Protein AF-A0A1V5V1U5-F1 (afdb_monomer_lite)

Secondary structure (DSSP, 8-state):
--S---HHHHS-HHHHHHHHHH--S----PPPTTT-TTTHHHHHHHHHHHTT--HHHHHHHHT--HHHHHHHHGGGGGG-TT------------

Radius of gyration: 21.87 Å; chains: 1; bounding box: 40×30×76 Å

Structure (mmCIF, N/CA/C/O backbone):
d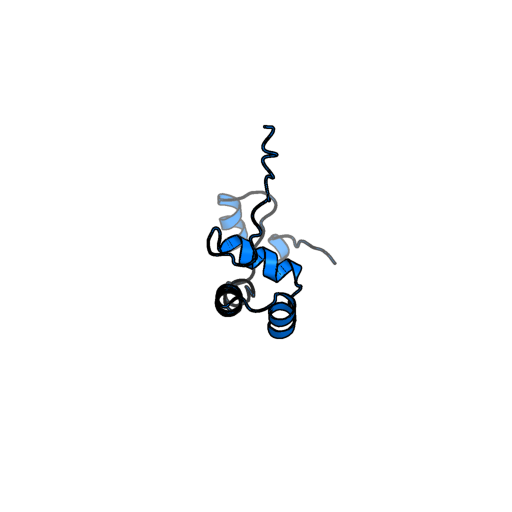ata_AF-A0A1V5V1U5-F1
#
_entry.id   AF-A0A1V5V1U5-F1
#
loop_
_atom_site.group_PDB
_atom_site.id
_atom_site.type_symbol
_atom_site.label_atom_id
_atom_site.label_alt_id
_atom_site.label_comp_id
_atom_site.label_asym_id
_atom_site.label_entity_id
_atom_site.label_seq_id
_atom_site.pdbx_PDB_ins_code
_atom_site.Cartn_x
_atom_site.Cartn_y
_atom_site.Cartn_z
_atom_site.occupancy
_atom_site.B_iso_or_equiv
_atom_site.auth_seq_id
_atom_site.auth_comp_id
_atom_site.auth_asym_id
_atom_site.auth_atom_id
_atom_site.pdbx_PDB_model_num
ATOM 1 N N . MET A 1 1 ? 6.841 -20.798 -7.111 1.00 47.25 1 MET A N 1
ATOM 2 C CA . MET A 1 1 ? 6.558 -19.463 -7.685 1.00 47.25 1 MET A CA 1
ATOM 3 C C . MET A 1 1 ? 7.837 -18.648 -7.642 1.00 47.25 1 MET A C 1
ATOM 5 O O . MET A 1 1 ? 8.377 -18.478 -6.557 1.00 47.25 1 MET A O 1
ATOM 9 N N . CYS A 1 2 ? 8.358 -18.212 -8.790 1.00 48.88 2 CYS A N 1
ATOM 10 C CA . CYS A 1 2 ? 9.519 -17.323 -8.814 1.00 48.88 2 CYS A CA 1
ATOM 11 C C . CYS A 1 2 ? 9.047 -15.903 -8.476 1.00 48.88 2 CYS A C 1
ATOM 13 O O . CYS A 1 2 ? 8.198 -15.360 -9.176 1.00 48.88 2 CYS A O 1
ATOM 15 N N . VAL A 1 3 ? 9.539 -15.336 -7.373 1.00 72.19 3 VAL A N 1
ATOM 16 C CA . VAL A 1 3 ? 9.103 -14.022 -6.855 1.00 72.19 3 VAL A CA 1
ATOM 17 C C . VAL A 1 3 ? 9.685 -12.866 -7.684 1.00 72.19 3 VAL A C 1
ATOM 19 O O . VAL A 1 3 ? 9.175 -11.751 -7.636 1.00 72.19 3 VAL A O 1
ATOM 22 N N . TYR A 1 4 ? 10.715 -13.136 -8.492 1.00 83.00 4 TYR A N 1
ATOM 23 C CA . TYR A 1 4 ? 11.407 -12.143 -9.308 1.00 83.00 4 TYR A CA 1
ATOM 24 C C . TYR A 1 4 ? 11.672 -12.671 -10.721 1.00 83.00 4 TYR A C 1
ATOM 26 O O . TYR A 1 4 ? 11.920 -13.860 -10.911 1.00 83.00 4 TYR A O 1
ATOM 34 N N . SER A 1 5 ? 11.629 -11.774 -11.706 1.00 89.62 5 SER A N 1
ATOM 35 C CA . SER A 1 5 ? 11.990 -12.047 -13.105 1.00 89.62 5 SER A CA 1
ATOM 36 C C . SER A 1 5 ? 13.187 -11.187 -13.500 1.00 89.62 5 SER A C 1
ATOM 38 O O . SER A 1 5 ? 13.339 -10.074 -12.989 1.00 89.62 5 SER A O 1
ATOM 40 N N . ASN A 1 6 ? 14.048 -11.689 -14.388 1.00 92.31 6 ASN A N 1
ATOM 41 C CA . ASN A 1 6 ? 15.166 -10.897 -14.888 1.00 92.31 6 ASN A CA 1
ATOM 42 C C . ASN A 1 6 ? 14.628 -9.754 -15.760 1.00 92.31 6 ASN A C 1
ATOM 44 O O . ASN A 1 6 ? 13.775 -9.959 -16.618 1.00 92.31 6 ASN A O 1
ATOM 48 N N . ALA A 1 7 ? 15.139 -8.542 -15.558 1.00 92.94 7 ALA A N 1
ATOM 49 C CA . ALA A 1 7 ? 14.706 -7.378 -16.320 1.00 92.94 7 ALA A CA 1
ATOM 50 C C . ALA A 1 7 ? 14.988 -7.509 -17.829 1.00 92.94 7 ALA A C 1
ATOM 52 O O . ALA A 1 7 ? 14.248 -6.933 -18.620 1.00 92.94 7 ALA A O 1
ATOM 53 N N . ALA A 1 8 ? 16.011 -8.271 -18.231 1.00 93.94 8 ALA A N 1
ATOM 54 C CA . ALA A 1 8 ? 16.302 -8.553 -19.639 1.00 93.94 8 ALA A CA 1
ATOM 55 C C . ALA A 1 8 ? 15.227 -9.415 -20.320 1.00 93.94 8 ALA A C 1
ATOM 57 O O . ALA A 1 8 ? 15.052 -9.304 -21.530 1.00 93.94 8 ALA A O 1
ATOM 58 N N . ASP A 1 9 ? 14.487 -10.212 -19.545 1.00 94.62 9 ASP A N 1
ATOM 59 C CA . ASP A 1 9 ? 13.416 -11.073 -20.055 1.00 94.62 9 ASP A CA 1
ATOM 60 C C . ASP A 1 9 ? 12.072 -10.327 -20.148 1.00 94.62 9 ASP A C 1
ATOM 62 O O . ASP A 1 9 ? 11.146 -10.789 -20.810 1.00 94.62 9 ASP A O 1
ATOM 66 N N . VAL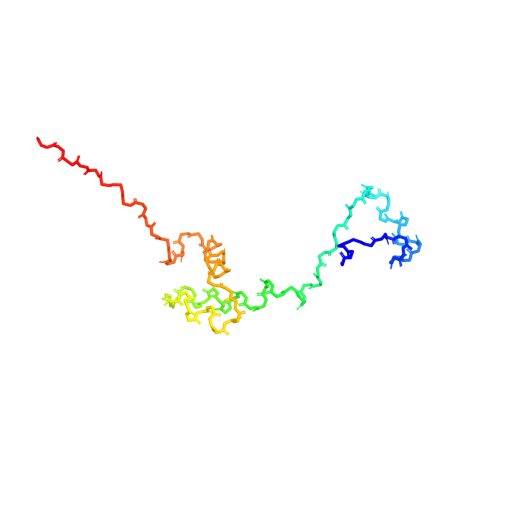 A 1 10 ? 11.945 -9.180 -19.466 1.00 93.75 10 VAL A N 1
ATOM 67 C CA . VAL A 1 10 ? 10.676 -8.445 -19.305 1.00 93.75 10 VAL A CA 1
ATOM 68 C C . VAL A 1 10 ? 10.681 -7.098 -20.027 1.00 93.75 10 VAL A C 1
ATOM 70 O O . VAL A 1 10 ? 9.653 -6.674 -20.553 1.00 93.75 10 VAL A O 1
ATOM 73 N N . LEU A 1 11 ? 11.809 -6.384 -20.030 1.00 94.38 11 LEU A N 1
ATOM 74 C CA . LEU A 1 11 ? 11.891 -5.019 -20.547 1.00 94.38 11 LEU A CA 1
ATOM 75 C C . LEU A 1 11 ? 12.502 -4.981 -21.954 1.00 94.38 11 LEU A C 1
ATOM 77 O O . LEU A 1 11 ? 13.472 -5.689 -22.225 1.00 94.38 11 LEU A O 1
ATOM 81 N N . PRO A 1 12 ? 12.038 -4.068 -22.829 1.00 97.00 12 PRO A N 1
ATOM 82 C CA . PRO A 1 12 ? 12.722 -3.781 -24.082 1.00 97.00 12 PRO A CA 1
ATOM 83 C C . PRO A 1 12 ? 14.186 -3.353 -23.854 1.00 97.00 12 PRO A C 1
ATOM 85 O O . PRO A 1 12 ? 14.459 -2.617 -22.895 1.00 97.00 12 PRO A O 1
ATOM 88 N N . PRO A 1 13 ? 15.127 -3.714 -24.749 1.00 95.75 13 PRO A N 1
ATOM 89 C CA . PRO A 1 13 ? 16.555 -3.439 -24.563 1.00 95.75 13 PRO A CA 1
ATOM 90 C C . PRO A 1 13 ? 16.886 -1.960 -24.316 1.00 95.75 13 PRO A C 1
ATOM 92 O O . PRO A 1 13 ? 17.702 -1.635 -23.451 1.00 95.75 13 PRO A O 1
ATOM 95 N N . ASP A 1 14 ? 16.221 -1.046 -25.026 1.00 96.88 14 ASP A N 1
ATOM 96 C CA . ASP A 1 14 ? 16.445 0.396 -24.871 1.00 96.88 14 ASP A CA 1
ATOM 97 C C . ASP A 1 14 ? 15.976 0.920 -23.510 1.00 96.88 14 ASP A C 1
ATOM 99 O O . ASP A 1 14 ? 16.601 1.813 -22.929 1.00 96.88 14 ASP A O 1
ATOM 103 N N . LEU A 1 15 ? 14.892 0.350 -22.975 1.00 95.81 15 LEU A N 1
ATOM 104 C CA . LEU A 1 15 ? 14.385 0.696 -21.653 1.00 95.81 15 LEU A CA 1
ATOM 105 C C . LEU A 1 15 ? 15.313 0.156 -20.564 1.00 95.81 15 LEU A C 1
ATOM 107 O O . LEU A 1 15 ? 15.658 0.898 -19.646 1.00 95.81 15 LEU A O 1
ATOM 111 N N . LEU A 1 16 ? 15.791 -1.085 -20.703 1.00 95.62 16 LEU A N 1
ATOM 112 C CA . LEU A 1 16 ? 16.759 -1.668 -19.776 1.00 95.62 16 LEU A CA 1
ATOM 113 C C . LEU A 1 16 ? 18.033 -0.816 -19.689 1.00 95.62 16 LEU A C 1
ATOM 115 O O . LEU A 1 16 ? 18.484 -0.494 -18.590 1.00 95.62 16 LEU A O 1
ATOM 119 N N . ARG A 1 17 ? 18.570 -0.368 -20.833 1.00 96.19 17 ARG A N 1
ATOM 120 C CA . ARG A 1 17 ? 19.743 0.523 -20.876 1.00 96.19 17 ARG A CA 1
ATOM 121 C C . ARG A 1 17 ? 19.499 1.846 -20.158 1.00 96.19 17 ARG A C 1
ATOM 123 O O . ARG A 1 17 ? 20.398 2.348 -19.489 1.00 96.19 17 ARG A O 1
ATOM 130 N N . LYS A 1 18 ? 18.303 2.428 -20.285 1.00 96.88 18 LYS A N 1
ATOM 131 C CA . LYS A 1 18 ? 17.934 3.656 -19.563 1.00 96.88 18 LYS A CA 1
ATOM 132 C C . LYS A 1 18 ? 17.860 3.411 -18.057 1.00 96.88 18 LYS A C 1
ATOM 134 O O . LYS A 1 18 ? 18.457 4.173 -17.307 1.00 96.88 18 LYS A O 1
ATOM 139 N N . VAL A 1 19 ? 17.211 2.332 -17.618 1.00 95.69 19 VAL A N 1
ATOM 140 C CA . VAL A 1 19 ? 17.127 1.967 -16.192 1.00 95.69 19 VAL A CA 1
ATOM 141 C C . VAL A 1 19 ? 18.523 1.757 -15.598 1.00 95.69 19 VAL A C 1
ATOM 143 O O . VAL A 1 19 ? 18.816 2.297 -14.535 1.00 95.69 19 VAL A O 1
ATOM 146 N N . GLN A 1 20 ? 19.421 1.077 -16.319 1.00 95.50 20 GLN A N 1
ATOM 147 C CA . GLN A 1 20 ? 20.801 0.820 -15.886 1.00 95.50 20 GLN A CA 1
ATOM 148 C C . GLN A 1 20 ? 21.656 2.083 -15.680 1.00 95.50 20 GLN A C 1
ATOM 150 O O . GLN A 1 20 ? 22.665 2.020 -14.975 1.00 95.50 20 GLN A O 1
ATOM 155 N N . LYS A 1 21 ? 21.272 3.229 -16.267 1.00 97.00 21 LYS A N 1
ATOM 156 C CA . LYS A 1 21 ? 21.917 4.528 -15.991 1.00 97.00 21 LYS A CA 1
ATOM 157 C C . LYS A 1 21 ? 21.586 5.062 -14.598 1.00 97.00 21 LYS A C 1
ATOM 159 O O . LYS A 1 21 ? 22.372 5.823 -14.049 1.00 97.00 21 LYS A O 1
ATOM 164 N N . HIS A 1 22 ? 20.432 4.684 -14.053 1.00 96.56 22 HIS A N 1
ATOM 165 C CA . HIS A 1 22 ? 19.917 5.200 -12.785 1.00 96.56 22 HIS A CA 1
ATOM 166 C C . HIS A 1 22 ? 20.008 4.183 -11.645 1.00 96.56 22 HIS A C 1
ATOM 168 O O . HIS A 1 22 ? 20.119 4.576 -10.488 1.00 96.56 22 HIS A O 1
ATOM 174 N N . TRP A 1 23 ? 19.961 2.885 -11.952 1.00 94.31 23 TRP A N 1
ATOM 175 C CA . TRP A 1 23 ? 19.924 1.824 -10.951 1.00 94.31 23 TRP A CA 1
ATOM 176 C C . TRP A 1 23 ? 20.710 0.590 -11.389 1.00 94.31 23 TRP A C 1
ATOM 178 O O . TRP A 1 23 ? 20.734 0.226 -12.565 1.00 94.31 23 TRP A O 1
ATOM 188 N N . ARG A 1 24 ? 21.320 -0.100 -10.424 1.00 90.62 24 ARG A N 1
ATOM 189 C CA . ARG A 1 24 ? 21.943 -1.415 -10.603 1.00 90.62 24 ARG A CA 1
ATOM 190 C C . ARG A 1 24 ? 21.485 -2.332 -9.471 1.00 90.62 24 ARG A C 1
ATOM 192 O O . ARG A 1 24 ? 21.450 -1.908 -8.323 1.00 90.62 24 ARG A O 1
ATOM 199 N N . GLY A 1 25 ? 21.162 -3.582 -9.795 1.00 88.50 25 GLY A N 1
ATOM 200 C CA . GLY A 1 25 ? 20.644 -4.564 -8.839 1.00 88.50 25 GLY A CA 1
ATOM 201 C C . GLY A 1 25 ? 19.141 -4.800 -8.990 1.00 88.50 25 GLY A C 1
ATOM 202 O O . GLY A 1 25 ? 18.582 -4.624 -10.071 1.00 88.50 25 GLY A O 1
ATOM 203 N N . LEU A 1 26 ? 18.494 -5.231 -7.908 1.00 90.50 26 LEU A N 1
ATOM 204 C CA . LEU A 1 26 ? 17.076 -5.588 -7.909 1.00 90.50 26 LEU A CA 1
ATOM 205 C C . LEU A 1 26 ? 16.202 -4.329 -7.843 1.00 90.50 26 LEU A C 1
ATOM 207 O O . LEU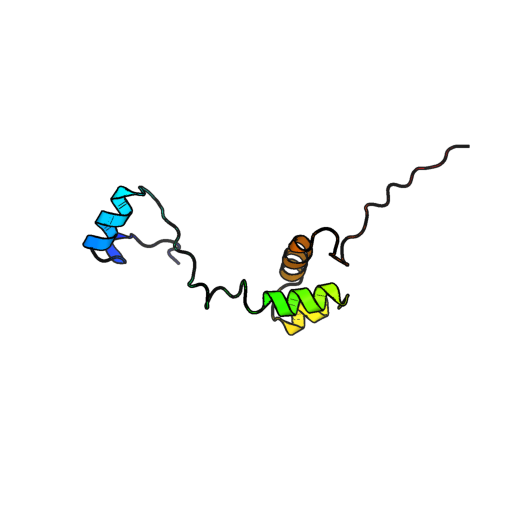 A 1 26 ? 16.444 -3.451 -7.017 1.00 90.50 26 LEU A O 1
ATOM 211 N N . LEU A 1 27 ? 15.201 -4.240 -8.720 1.00 89.38 27 LEU A N 1
ATOM 212 C CA . LEU A 1 27 ? 14.254 -3.128 -8.787 1.00 89.38 27 LEU A CA 1
ATOM 213 C C . LEU A 1 27 ? 12.829 -3.673 -8.665 1.00 89.38 27 LEU A C 1
ATOM 215 O O . LEU A 1 27 ? 12.422 -4.532 -9.445 1.00 89.38 27 LEU A O 1
ATOM 219 N N . TYR A 1 28 ? 12.074 -3.169 -7.691 1.00 87.75 28 TYR A N 1
ATOM 220 C CA . TYR A 1 28 ? 10.658 -3.488 -7.533 1.00 87.75 28 TYR A CA 1
ATOM 221 C C . TYR A 1 28 ? 9.809 -2.511 -8.346 1.00 87.75 28 TYR A C 1
ATOM 223 O O . TYR A 1 28 ? 9.933 -1.296 -8.188 1.00 87.75 28 TYR A O 1
ATOM 231 N N . VAL A 1 29 ? 8.925 -3.044 -9.187 1.00 85.56 29 VAL A N 1
ATOM 232 C CA . VAL A 1 29 ? 7.924 -2.253 -9.906 1.00 85.56 29 VAL A CA 1
ATOM 233 C C . VAL A 1 29 ? 6.610 -2.359 -9.130 1.00 85.56 29 VAL A C 1
ATOM 235 O O . VAL A 1 29 ? 6.056 -3.457 -9.048 1.00 85.56 29 VAL A O 1
ATOM 238 N N . PRO A 1 30 ? 6.110 -1.266 -8.522 1.00 78.38 30 PRO A N 1
ATOM 239 C CA . PRO A 1 30 ? 4.826 -1.307 -7.841 1.00 78.38 30 PRO A CA 1
ATOM 240 C C . PRO A 1 30 ? 3.696 -1.585 -8.844 1.00 78.38 30 PRO A C 1
ATOM 242 O O . PRO A 1 30 ? 3.804 -1.196 -10.010 1.00 78.38 30 PRO A O 1
ATOM 245 N N . PRO A 1 31 ? 2.595 -2.224 -8.408 1.00 72.06 31 PRO A N 1
ATOM 246 C CA . PRO A 1 31 ? 1.418 -2.379 -9.252 1.00 72.06 31 PRO A CA 1
ATOM 247 C C . PRO A 1 31 ? 0.901 -1.002 -9.700 1.00 72.06 31 PRO A C 1
ATOM 249 O O . PRO A 1 31 ? 1.065 -0.020 -8.964 1.00 72.06 31 PRO A O 1
ATOM 252 N N . PRO A 1 32 ? 0.268 -0.911 -10.885 1.00 68.88 32 PRO A N 1
ATOM 253 C CA . PRO A 1 32 ? -0.303 0.341 -11.365 1.00 68.88 32 PRO A CA 1
ATOM 254 C C . PRO A 1 32 ? -1.284 0.898 -10.329 1.00 68.88 32 PRO A C 1
ATOM 256 O O . PRO A 1 32 ? -1.985 0.136 -9.665 1.00 68.88 32 PRO A O 1
ATOM 259 N N . ALA A 1 33 ? -1.330 2.223 -10.179 1.00 57.38 33 ALA A N 1
ATOM 260 C CA . ALA A 1 33 ? -2.089 2.884 -9.115 1.00 57.38 33 ALA A CA 1
ATOM 261 C C . ALA A 1 33 ? -3.579 2.481 -9.080 1.00 57.38 33 ALA A C 1
ATOM 263 O O . ALA A 1 33 ? -4.134 2.357 -7.992 1.00 57.38 33 ALA A O 1
ATOM 264 N N . SER A 1 34 ? -4.187 2.175 -10.232 1.00 51.75 34 SER A N 1
ATOM 265 C CA . SER A 1 34 ? -5.567 1.670 -10.349 1.00 51.75 34 SER A CA 1
ATOM 266 C C . SER A 1 34 ? -5.758 0.230 -9.858 1.00 51.75 34 SER A C 1
ATOM 268 O O . SER A 1 34 ? -6.837 -0.148 -9.430 1.00 51.75 34 SER A O 1
ATOM 270 N N . VAL A 1 35 ? -4.706 -0.592 -9.886 1.00 50.69 35 VAL A N 1
ATOM 271 C CA . VAL A 1 35 ? -4.702 -1.961 -9.331 1.00 50.69 35 VAL A CA 1
ATOM 272 C C . VAL A 1 35 ? -4.116 -1.972 -7.919 1.00 50.69 35 VAL A C 1
ATOM 274 O O . VAL A 1 35 ? -4.150 -2.983 -7.215 1.00 50.69 35 VAL A O 1
ATOM 277 N N . SER A 1 36 ? -3.613 -0.828 -7.447 1.00 47.16 36 SER A N 1
ATOM 278 C CA . SER A 1 36 ? -3.359 -0.635 -6.034 1.00 47.16 36 SER A CA 1
ATOM 279 C C . SER A 1 36 ? -4.711 -0.562 -5.314 1.00 47.16 36 SER A C 1
ATOM 281 O O . SER A 1 36 ? -5.240 0.494 -4.980 1.00 47.16 36 SER A O 1
ATOM 283 N N . THR A 1 37 ? -5.225 -1.737 -4.950 1.00 49.12 37 THR A N 1
ATOM 284 C CA . THR A 1 37 ? -6.265 -1.968 -3.928 1.00 49.12 37 THR A CA 1
ATOM 285 C C . THR A 1 37 ? -5.980 -1.251 -2.599 1.00 49.12 37 THR A C 1
ATOM 287 O O . THR A 1 37 ? -6.777 -1.291 -1.669 1.00 49.12 37 THR A O 1
ATOM 290 N N . ARG A 1 38 ? -4.827 -0.583 -2.484 1.00 52.66 38 ARG A N 1
ATOM 291 C CA . ARG A 1 38 ? -4.406 0.238 -1.363 1.00 52.66 38 ARG A CA 1
ATOM 292 C C . ARG A 1 38 ? -5.084 1.607 -1.295 1.00 52.66 38 ARG A C 1
ATOM 294 O O . ARG A 1 38 ? -5.081 2.148 -0.195 1.00 52.66 38 ARG A O 1
ATOM 301 N N . ASN A 1 39 ? -5.640 2.160 -2.377 1.00 52.97 39 ASN A N 1
ATOM 302 C CA . ASN A 1 39 ? -6.142 3.543 -2.352 1.00 52.97 39 ASN A CA 1
ATOM 303 C C . ASN A 1 39 ? -7.663 3.661 -2.536 1.00 52.97 39 ASN A C 1
ATOM 305 O O . ASN A 1 39 ? -8.299 4.264 -1.680 1.00 52.97 39 ASN A O 1
ATOM 309 N N . GLU A 1 40 ? -8.271 3.037 -3.549 1.00 53.03 40 GLU A N 1
ATOM 310 C CA . GLU A 1 40 ? -9.699 3.275 -3.857 1.00 53.03 40 GLU A CA 1
ATOM 311 C C . GLU A 1 40 ? -10.667 2.762 -2.775 1.00 53.03 40 GLU A C 1
ATOM 313 O O . GLU A 1 40 ? -11.626 3.444 -2.426 1.00 53.03 40 GLU A O 1
ATOM 318 N N . GLY A 1 41 ? -10.393 1.607 -2.160 1.00 61.75 41 GLY A N 1
ATOM 319 C CA . GLY A 1 41 ? -11.209 1.103 -1.043 1.00 61.75 41 GLY A CA 1
ATOM 320 C C . GLY A 1 41 ? -10.899 1.765 0.303 1.00 61.75 41 GLY A C 1
ATOM 321 O O . GLY A 1 41 ? -11.665 1.637 1.258 1.00 61.75 41 GLY A O 1
ATOM 322 N N . THR A 1 42 ? -9.771 2.467 0.408 1.00 73.12 42 THR A N 1
ATOM 323 C CA . THR A 1 42 ? -9.262 2.940 1.699 1.00 73.12 42 THR A CA 1
ATOM 324 C C . THR A 1 42 ? -10.025 4.149 2.208 1.00 73.12 42 THR A C 1
ATOM 326 O O . THR A 1 42 ? -10.176 4.269 3.417 1.00 73.12 42 THR A O 1
ATOM 329 N N . ASP A 1 43 ? -10.556 5.007 1.340 1.00 82.62 43 ASP A N 1
ATOM 330 C CA . ASP A 1 43 ? -11.305 6.183 1.795 1.00 82.62 43 ASP A CA 1
ATOM 331 C C . ASP A 1 43 ? -12.679 5.802 2.365 1.00 82.62 43 ASP A C 1
ATOM 333 O O . ASP A 1 43 ? -13.064 6.309 3.419 1.00 82.62 43 ASP A O 1
ATOM 337 N N . ILE A 1 44 ? -13.356 4.810 1.772 1.00 87.00 44 ILE A N 1
ATOM 338 C CA . ILE A 1 44 ? -14.584 4.229 2.341 1.00 87.00 44 ILE A CA 1
ATOM 339 C C . ILE A 1 44 ? -14.270 3.567 3.685 1.00 87.00 44 ILE A C 1
ATOM 341 O O . ILE A 1 44 ? -14.911 3.877 4.687 1.00 87.00 44 ILE A O 1
ATOM 345 N N . ILE A 1 45 ? -13.230 2.729 3.747 1.00 89.56 45 ILE A N 1
ATOM 346 C CA . ILE A 1 45 ? -12.808 2.089 5.001 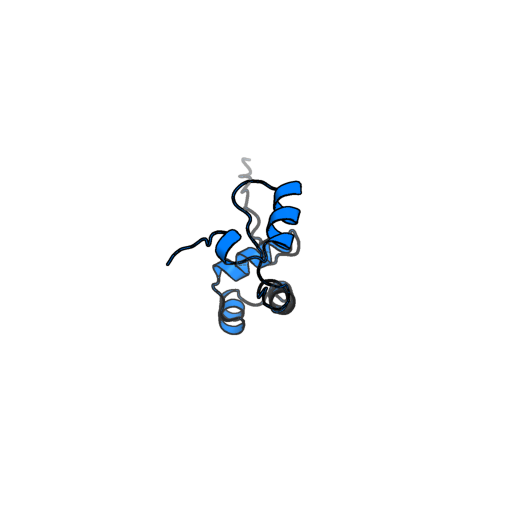1.00 89.56 45 ILE A CA 1
ATOM 347 C C . ILE A 1 45 ? -12.457 3.141 6.064 1.00 89.56 45 ILE A C 1
ATOM 349 O O . ILE A 1 45 ? -12.864 2.999 7.211 1.00 89.56 45 ILE A O 1
ATOM 353 N N . ARG A 1 46 ? -11.745 4.216 5.708 1.00 90.75 46 ARG A N 1
ATOM 354 C CA . ARG A 1 46 ? -11.425 5.320 6.626 1.00 90.75 46 ARG A CA 1
ATOM 355 C C . ARG A 1 46 ? -12.681 6.007 7.141 1.00 90.75 46 ARG A C 1
ATOM 357 O O . ARG A 1 46 ? -12.750 6.258 8.337 1.00 90.75 46 ARG A O 1
ATOM 364 N N . SER A 1 47 ? -13.665 6.269 6.281 1.00 91.38 47 SER A N 1
ATOM 365 C CA . SER A 1 47 ? -14.933 6.873 6.705 1.00 91.38 47 SER A CA 1
ATOM 366 C C . SER A 1 47 ? -15.681 5.991 7.712 1.00 91.38 47 SER A C 1
ATOM 368 O O . SER A 1 47 ? -16.126 6.496 8.737 1.00 91.38 47 SER A O 1
ATOM 370 N N . MET A 1 48 ? -15.709 4.670 7.490 1.00 92.94 48 MET A N 1
ATOM 371 C CA . MET A 1 48 ? -16.310 3.706 8.420 1.00 92.94 48 MET A CA 1
ATOM 372 C C . MET A 1 48 ? -15.538 3.601 9.740 1.00 92.94 48 MET A C 1
ATOM 374 O O . MET A 1 48 ? -16.125 3.440 10.808 1.00 92.94 48 MET A O 1
ATOM 378 N N . ILE A 1 49 ? -14.205 3.694 9.684 1.00 93.44 49 ILE A N 1
ATOM 379 C CA . ILE A 1 49 ? -13.387 3.749 10.897 1.00 93.44 49 ILE A CA 1
ATOM 380 C C . ILE A 1 49 ? -13.757 5.000 11.692 1.00 93.44 49 ILE A C 1
ATOM 382 O O . ILE A 1 49 ? -14.071 4.880 12.869 1.00 93.44 49 ILE A O 1
ATOM 386 N N . LEU A 1 50 ? -13.775 6.177 11.058 1.00 92.25 50 LEU A N 1
ATOM 387 C CA . LEU A 1 50 ? -14.081 7.451 11.716 1.00 92.25 50 LEU A CA 1
ATOM 388 C C . LEU A 1 50 ? -15.511 7.514 12.274 1.00 92.25 50 LEU A C 1
ATOM 390 O O . LEU A 1 50 ? -15.731 8.180 13.280 1.00 92.25 50 LEU A O 1
ATOM 394 N N . SER A 1 51 ? -16.470 6.786 11.691 1.00 91.69 51 SER A N 1
ATOM 395 C CA . SER A 1 51 ? -17.821 6.650 12.256 1.00 91.69 51 SER A CA 1
ATOM 396 C C . SER A 1 51 ? -17.904 5.716 13.469 1.00 91.69 51 SER A C 1
ATOM 398 O O . SER A 1 51 ? -18.984 5.547 14.028 1.00 91.69 51 SER A O 1
ATOM 400 N N . GLY A 1 52 ? -16.796 5.091 13.879 1.00 90.44 52 GLY A N 1
ATOM 401 C CA . GLY A 1 52 ? -16.752 4.180 15.023 1.00 90.44 52 GLY A CA 1
ATOM 402 C C . GLY A 1 52 ? -17.324 2.791 14.736 1.00 90.44 52 GLY A C 1
ATOM 403 O O . GLY A 1 52 ? -17.620 2.049 15.671 1.00 90.44 52 GLY A O 1
ATOM 404 N N . THR A 1 53 ? -17.480 2.413 13.463 1.00 93.62 53 THR A N 1
ATOM 405 C CA . THR A 1 53 ? -18.004 1.093 13.085 1.00 93.62 53 THR A CA 1
ATOM 406 C C . THR A 1 53 ? -17.093 -0.016 13.631 1.00 93.62 53 THR A C 1
ATOM 408 O O . THR A 1 53 ? -15.871 0.136 13.597 1.00 93.62 53 THR A O 1
ATOM 411 N N . PRO A 1 54 ? -17.615 -1.147 14.136 1.00 94.31 54 PRO A N 1
ATOM 412 C CA . PRO A 1 54 ? -16.780 -2.239 14.625 1.00 94.31 54 PRO A CA 1
ATOM 413 C C . PRO A 1 54 ? -15.828 -2.793 13.557 1.00 94.31 54 PRO A C 1
ATOM 415 O O . PRO A 1 54 ? -16.194 -3.003 12.400 1.00 94.31 54 PRO A O 1
ATOM 418 N N . VAL A 1 55 ? -14.595 -3.109 13.962 1.00 93.62 55 VAL A N 1
ATOM 419 C CA . VAL A 1 55 ? -13.549 -3.620 13.056 1.00 93.62 55 VAL A CA 1
ATOM 420 C C . VAL A 1 55 ? -13.973 -4.899 12.325 1.00 93.62 55 VAL A C 1
ATOM 422 O O . VAL A 1 55 ? -13.612 -5.090 11.164 1.00 93.62 55 VAL A O 1
ATOM 425 N N . SER A 1 56 ? -14.736 -5.772 12.986 1.00 93.38 56 SER A N 1
ATOM 426 C CA . SER A 1 56 ? -15.271 -7.006 12.400 1.00 93.38 56 SER A CA 1
ATOM 427 C C . SER A 1 56 ? -16.226 -6.739 11.235 1.00 93.38 56 SER A C 1
ATOM 429 O O . SER A 1 56 ? -16.168 -7.447 10.233 1.00 93.38 56 SER A O 1
ATOM 431 N N . GLU A 1 57 ? -17.062 -5.706 11.336 1.00 93.19 57 GLU A N 1
ATOM 432 C CA . GLU A 1 57 ? -18.020 -5.326 10.293 1.00 93.19 57 GLU A CA 1
ATOM 433 C C . GLU A 1 57 ? -17.311 -4.701 9.094 1.00 93.19 57 GLU A C 1
ATOM 435 O O . GLU A 1 57 ? -17.579 -5.073 7.954 1.00 93.19 57 GLU A O 1
ATOM 440 N N . ILE A 1 58 ? -16.334 -3.825 9.345 1.00 92.56 58 ILE A N 1
ATOM 441 C CA . ILE A 1 58 ? -15.501 -3.235 8.288 1.00 92.56 58 ILE A CA 1
ATOM 442 C C . ILE A 1 58 ? -14.731 -4.330 7.540 1.00 92.56 58 ILE A C 1
ATOM 444 O O . ILE A 1 58 ? -14.647 -4.308 6.313 1.00 92.56 58 ILE A O 1
ATOM 448 N N . ALA A 1 59 ? -14.175 -5.299 8.272 1.00 89.69 59 ALA A N 1
ATOM 449 C CA . ALA A 1 59 ? -13.451 -6.428 7.698 1.00 89.69 59 ALA A CA 1
ATOM 450 C C . ALA A 1 59 ? -14.349 -7.282 6.790 1.00 89.69 59 ALA A C 1
ATOM 452 O O . ALA A 1 59 ? -13.957 -7.598 5.665 1.00 89.69 59 ALA A O 1
ATOM 453 N N . ALA A 1 60 ? -15.561 -7.604 7.255 1.00 89.38 60 ALA A N 1
ATOM 454 C CA . ALA A 1 60 ? -16.545 -8.351 6.480 1.00 89.38 60 ALA A CA 1
ATOM 455 C C . ALA A 1 60 ? -17.002 -7.576 5.233 1.00 89.38 60 ALA A C 1
ATOM 457 O O . ALA A 1 60 ? -17.034 -8.144 4.144 1.00 89.38 60 ALA A O 1
ATOM 458 N N . PHE A 1 61 ? -17.286 -6.278 5.374 1.00 88.75 61 PHE A N 1
ATOM 459 C CA . PHE A 1 61 ? -17.728 -5.413 4.279 1.00 88.75 61 PHE A CA 1
ATOM 460 C C . PHE A 1 61 ? -16.669 -5.269 3.181 1.00 88.75 61 PHE A C 1
ATOM 462 O O . PHE A 1 61 ? -16.963 -5.425 1.999 1.00 88.75 61 PHE A O 1
ATOM 469 N N . ALA A 1 62 ? -15.423 -4.990 3.565 1.00 84.25 62 ALA A N 1
ATOM 470 C CA . ALA A 1 62 ? -14.343 -4.730 2.619 1.00 84.25 62 ALA A CA 1
ATOM 471 C C . ALA A 1 62 ? -13.614 -6.001 2.142 1.00 84.25 62 ALA A C 1
ATOM 473 O O . ALA A 1 62 ? -12.682 -5.902 1.344 1.00 84.25 62 ALA A O 1
ATOM 474 N N . GLY A 1 63 ? -13.986 -7.187 2.637 1.00 82.62 63 GLY A N 1
ATOM 475 C CA . GLY A 1 63 ? -13.325 -8.448 2.283 1.00 82.62 63 GLY A CA 1
ATOM 476 C C . GLY A 1 63 ? -11.848 -8.500 2.697 1.00 82.62 63 GLY A C 1
ATOM 477 O O . GLY A 1 63 ? -11.033 -9.137 2.029 1.00 82.62 63 GLY A O 1
ATOM 478 N N . ILE A 1 64 ? -11.478 -7.811 3.782 1.00 86.25 64 ILE A N 1
ATOM 479 C CA . ILE A 1 64 ? -10.102 -7.741 4.297 1.00 86.25 64 ILE A CA 1
ATOM 480 C C . ILE A 1 64 ? -10.015 -8.284 5.721 1.00 86.25 64 ILE A C 1
ATOM 482 O O . ILE A 1 64 ? -11.002 -8.417 6.432 1.00 86.25 64 ILE A O 1
ATOM 486 N N . THR A 1 65 ? -8.800 -8.574 6.181 1.00 87.19 65 THR A N 1
ATOM 487 C CA . THR A 1 65 ? -8.601 -9.048 7.556 1.00 87.19 65 THR A CA 1
ATOM 488 C C . THR A 1 65 ? -8.791 -7.921 8.585 1.00 87.19 65 THR A C 1
ATOM 490 O O . THR A 1 65 ? -8.409 -6.778 8.311 1.00 87.19 65 THR A O 1
ATOM 493 N N . PRO A 1 66 ? -9.238 -8.224 9.822 1.00 91.69 66 PRO A N 1
ATOM 494 C CA . PRO A 1 66 ? -9.267 -7.255 10.927 1.00 91.69 66 PRO A CA 1
ATOM 495 C C . PRO A 1 66 ? -7.916 -6.564 11.153 1.00 91.69 66 PRO A C 1
ATOM 497 O O . PRO A 1 66 ? -7.835 -5.357 11.369 1.00 91.69 66 PRO A O 1
ATOM 500 N N . ARG A 1 67 ? -6.812 -7.313 11.008 1.00 89.38 67 ARG A N 1
ATOM 501 C CA . ARG A 1 67 ? -5.449 -6.766 11.070 1.00 89.38 67 ARG A CA 1
ATOM 502 C C . ARG A 1 67 ? -5.236 -5.647 10.051 1.00 89.38 67 ARG A C 1
ATOM 504 O O . ARG A 1 67 ? -4.578 -4.658 10.370 1.00 89.38 67 ARG A O 1
ATOM 511 N N . ARG A 1 68 ? -5.755 -5.798 8.829 1.00 88.62 68 ARG A N 1
ATOM 512 C CA . ARG A 1 68 ? -5.629 -4.782 7.783 1.00 88.62 68 ARG A CA 1
ATOM 513 C C . ARG A 1 68 ? -6.421 -3.523 8.130 1.00 88.62 68 ARG A C 1
ATOM 515 O O . ARG A 1 68 ? -5.895 -2.432 7.931 1.00 88.62 68 ARG A O 1
ATOM 522 N N . VAL A 1 69 ? -7.608 -3.668 8.716 1.00 90.94 69 VAL A N 1
ATOM 523 C CA . VAL A 1 69 ? -8.405 -2.538 9.219 1.00 90.94 69 VAL A CA 1
ATOM 524 C C . VAL A 1 69 ? -7.627 -1.761 10.285 1.00 90.94 69 VAL A C 1
ATOM 526 O O . VAL A 1 69 ? -7.448 -0.557 10.141 1.00 90.94 69 VAL A O 1
ATOM 529 N N . TYR A 1 70 ? -7.044 -2.436 11.284 1.00 92.06 70 TYR A N 1
ATOM 530 C CA . TYR A 1 70 ? -6.208 -1.770 12.295 1.00 92.06 70 TYR A CA 1
ATOM 531 C C . TYR A 1 70 ? -4.979 -1.070 11.701 1.00 92.06 70 TYR A C 1
ATOM 533 O O . TYR A 1 70 ? -4.588 -0.001 12.164 1.00 92.06 70 TYR A O 1
ATOM 541 N N . GLN A 1 71 ? -4.353 -1.643 10.668 1.00 88.88 71 GLN A N 1
ATOM 542 C CA . GLN A 1 71 ? -3.249 -0.975 9.970 1.00 88.88 71 GLN A CA 1
ATOM 543 C C . GLN A 1 71 ? -3.696 0.322 9.292 1.00 88.88 71 GLN A C 1
ATOM 545 O O . GLN A 1 71 ? -2.949 1.296 9.328 1.00 88.88 71 GLN A O 1
ATOM 550 N N . ILE A 1 72 ? -4.888 0.336 8.690 1.00 89.00 72 ILE A N 1
ATOM 551 C CA . ILE A 1 72 ? -5.472 1.540 8.089 1.00 89.00 72 ILE A CA 1
ATOM 552 C C . ILE A 1 72 ? -5.823 2.545 9.192 1.00 89.00 72 ILE A C 1
ATOM 554 O O . ILE A 1 72 ? -5.425 3.703 9.094 1.00 89.00 72 ILE A O 1
ATOM 558 N N . ALA A 1 73 ? -6.453 2.099 10.279 1.00 90.62 73 ALA A N 1
ATOM 559 C CA . ALA A 1 73 ? -6.807 2.939 11.422 1.00 90.62 73 ALA A CA 1
ATOM 560 C C . ALA A 1 73 ? -5.582 3.642 12.032 1.00 90.62 73 ALA A C 1
ATOM 562 O O . ALA A 1 73 ? -5.624 4.831 12.326 1.00 90.62 73 ALA A O 1
ATOM 563 N N . ARG A 1 74 ? -4.433 2.956 12.119 1.00 89.12 74 ARG A N 1
ATOM 564 C CA . ARG A 1 74 ? -3.168 3.562 12.574 1.00 89.12 74 ARG A CA 1
ATOM 565 C C . ARG A 1 74 ? -2.682 4.725 11.709 1.00 89.12 74 ARG A C 1
ATOM 567 O O . ARG A 1 74 ? -1.932 5.553 12.211 1.00 89.12 74 ARG A O 1
ATOM 574 N N . THR A 1 75 ? -3.080 4.797 10.437 1.00 87.75 75 THR A N 1
ATOM 575 C CA . THR A 1 75 ? -2.729 5.936 9.570 1.00 87.75 75 THR A CA 1
ATOM 576 C C . THR A 1 75 ? -3.517 7.206 9.897 1.00 87.75 75 THR A C 1
ATOM 578 O O . THR A 1 75 ? -3.087 8.277 9.490 1.00 87.75 75 THR A O 1
ATOM 581 N N . LEU A 1 76 ? -4.618 7.101 10.656 1.00 85.94 76 LEU A N 1
ATOM 582 C CA . LEU A 1 76 ? -5.441 8.235 11.100 1.00 85.94 76 LEU A CA 1
ATOM 583 C C . LEU A 1 76 ? -4.859 8.966 12.324 1.00 85.94 76 LEU A C 1
ATOM 585 O O . LEU A 1 76 ? -5.313 10.054 12.662 1.00 85.94 76 LEU A O 1
ATOM 589 N N . GLY A 1 77 ? -3.847 8.393 12.987 1.00 85.75 77 GLY A N 1
ATOM 590 C CA . GLY A 1 77 ? -3.177 9.027 14.124 1.00 85.75 77 GLY A CA 1
ATOM 591 C C . GLY A 1 77 ? -4.134 9.308 15.297 1.00 85.75 77 GLY A C 1
ATOM 592 O O . 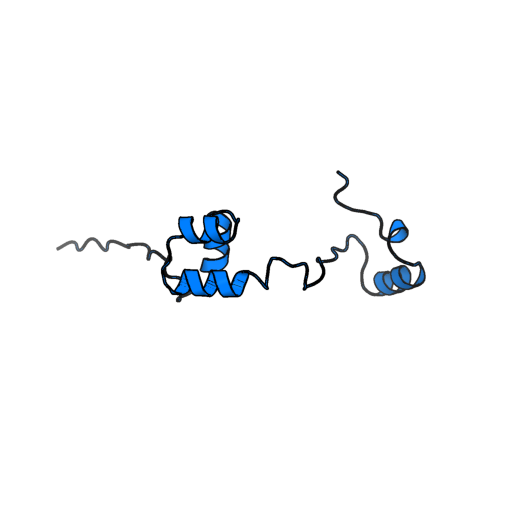GLY A 1 77 ? -4.717 8.348 15.805 1.00 85.75 77 GLY A O 1
ATOM 593 N N . PRO A 1 78 ? -4.273 10.571 15.756 1.00 83.88 78 PRO A N 1
ATOM 594 C CA . PRO A 1 78 ? -5.112 10.930 16.906 1.00 83.88 78 PRO A CA 1
ATOM 595 C C . PRO A 1 78 ? -6.612 10.725 16.658 1.00 83.88 78 PRO A C 1
ATOM 597 O O . PRO A 1 78 ? -7.344 10.456 17.601 1.00 83.88 78 PRO A O 1
ATOM 600 N N . GLU A 1 79 ? -7.052 10.769 15.399 1.00 83.88 79 GLU A N 1
ATOM 601 C CA . GLU A 1 79 ? -8.454 10.566 15.004 1.00 83.88 79 GLU A CA 1
ATOM 602 C C . GLU A 1 79 ? -8.857 9.084 14.985 1.00 83.88 79 GLU A C 1
ATOM 604 O O . GLU A 1 79 ? -9.972 8.740 14.611 1.00 83.88 79 GLU A O 1
ATOM 609 N N . ASN A 1 80 ? -7.942 8.171 15.323 1.00 88.56 80 ASN A N 1
ATOM 610 C CA . ASN A 1 80 ? -8.222 6.742 15.344 1.00 88.56 80 ASN 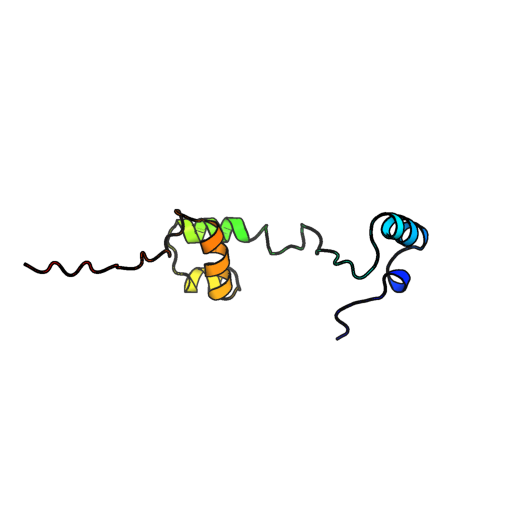A CA 1
ATOM 611 C C . ASN A 1 80 ? -9.101 6.375 16.559 1.00 88.56 80 ASN A C 1
ATOM 613 O O . ASN A 1 80 ? -8.584 6.334 17.680 1.00 88.56 80 ASN A O 1
ATOM 617 N N . PRO A 1 81 ? -10.372 5.978 16.364 1.00 85.31 81 PRO A N 1
ATOM 618 C CA . PRO A 1 81 ? -11.271 5.679 17.477 1.00 85.31 81 PRO A CA 1
ATOM 619 C C . PRO A 1 81 ? -10.950 4.355 18.179 1.00 85.31 81 PRO A C 1
ATOM 621 O O . PRO A 1 81 ? -11.427 4.111 19.282 1.00 85.31 81 PRO A O 1
ATOM 624 N N . TYR A 1 82 ? -10.112 3.498 17.587 1.00 84.75 82 TYR A N 1
ATOM 625 C CA . TYR A 1 82 ? -9.641 2.267 18.231 1.00 84.75 82 TYR A CA 1
ATOM 626 C C . TYR A 1 82 ? -8.360 2.473 19.043 1.00 84.75 82 TYR A C 1
ATOM 628 O O . TYR A 1 82 ? -7.738 1.506 19.493 1.00 84.75 82 TYR A O 1
ATOM 636 N N . HIS A 1 83 ? -7.902 3.718 19.184 1.00 80.19 83 HIS A N 1
ATOM 637 C CA . HIS A 1 83 ? -6.762 4.022 20.024 1.00 80.19 83 HIS A CA 1
ATOM 638 C C . HIS A 1 83 ? -7.176 3.965 21.499 1.00 80.19 83 HIS A C 1
ATOM 640 O O . HIS A 1 83 ? -7.663 4.938 22.066 1.00 80.19 83 HIS A O 1
ATOM 646 N N . HIS A 1 84 ? -6.936 2.832 22.154 1.00 69.12 84 HIS A N 1
ATOM 647 C CA . HIS A 1 84 ? -7.058 2.758 23.606 1.00 69.12 84 HIS A CA 1
ATOM 648 C C . HIS A 1 84 ? -5.847 3.453 24.253 1.00 69.12 84 HIS A C 1
ATOM 650 O O . HIS A 1 84 ? -4.711 3.019 24.019 1.00 69.12 84 HIS A O 1
ATOM 656 N N . PRO A 1 85 ? -6.031 4.527 25.047 1.00 59.44 85 PRO A N 1
ATOM 657 C CA . PRO A 1 85 ? -4.936 5.075 25.833 1.00 59.44 85 PRO A CA 1
ATOM 658 C C . PRO A 1 85 ? -4.441 3.997 26.801 1.00 59.44 85 PRO A C 1
ATOM 660 O O . PRO A 1 85 ? -5.237 3.295 27.426 1.00 59.44 85 PRO A O 1
ATOM 663 N N . LYS A 1 86 ? -3.117 3.848 26.926 1.00 51.75 86 LYS A N 1
ATOM 664 C CA . LYS A 1 86 ? -2.541 3.029 27.995 1.00 51.75 86 LYS A CA 1
ATOM 665 C C . LYS A 1 86 ? -2.947 3.674 29.315 1.00 51.75 86 LYS A C 1
ATOM 667 O O . LYS A 1 86 ? -2.433 4.741 29.650 1.00 51.75 86 LYS A O 1
ATOM 672 N N . VAL A 1 87 ? -3.881 3.053 30.029 1.00 52.47 87 VAL A N 1
ATOM 673 C CA . VAL A 1 87 ? -4.240 3.453 31.389 1.00 52.47 87 VAL A CA 1
ATOM 674 C C . VAL A 1 87 ? -2.965 3.332 32.216 1.00 52.47 87 VAL A C 1
ATOM 676 O O . VAL A 1 87 ? -2.491 2.236 32.494 1.00 52.47 87 VAL A O 1
ATOM 679 N N . THR A 1 88 ? -2.340 4.468 32.507 1.00 57.00 88 THR A N 1
ATOM 680 C CA . THR A 1 88 ? -1.247 4.525 33.472 1.00 57.00 88 THR A CA 1
ATOM 681 C C . THR A 1 88 ? -1.941 4.848 34.782 1.00 57.00 88 THR A C 1
ATOM 683 O O . THR A 1 88 ? -2.202 6.015 35.066 1.00 57.00 88 THR A O 1
ATOM 686 N N . GLU A 1 89 ? -2.363 3.812 35.508 1.00 48.34 89 GLU A N 1
ATOM 687 C CA . GLU A 1 89 ? -2.838 3.955 36.882 1.00 48.34 89 GLU A CA 1
ATOM 688 C C . GLU A 1 89 ? -1.706 4.598 37.685 1.00 48.34 89 GLU A C 1
ATOM 690 O O . GLU A 1 89 ? -0.716 3.958 38.037 1.00 48.34 89 GLU A O 1
ATOM 695 N N . LYS A 1 90 ? -1.811 5.907 37.924 1.00 46.19 90 LYS A N 1
ATOM 696 C CA . LYS A 1 90 ? -1.091 6.521 39.028 1.00 46.19 90 LYS A CA 1
ATOM 697 C C . LYS A 1 90 ? -1.819 6.061 40.280 1.00 46.19 90 LYS A C 1
ATOM 699 O O . LYS A 1 90 ? -2.878 6.589 40.599 1.00 46.19 90 LYS A O 1
ATOM 704 N N . VAL A 1 91 ? -1.272 5.032 40.919 1.00 49.62 91 VAL A N 1
ATOM 705 C CA . VAL A 1 91 ? -1.606 4.684 42.297 1.00 49.62 91 VAL A CA 1
ATOM 706 C C . VAL A 1 91 ? -1.279 5.918 43.133 1.00 49.62 91 VAL A C 1
ATOM 708 O O . VAL A 1 91 ? -0.118 6.302 43.265 1.00 49.62 91 VAL A O 1
ATOM 711 N N . THR A 1 92 ? -2.321 6.604 43.584 1.00 49.34 92 THR A N 1
ATOM 712 C CA . THR A 1 92 ? -2.236 7.645 44.601 1.00 49.34 92 THR A CA 1
ATOM 713 C C . THR A 1 92 ? -1.937 6.931 45.918 1.00 49.34 92 THR A C 1
ATOM 715 O O . THR A 1 92 ? -2.808 6.245 46.445 1.00 49.34 92 THR A O 1
ATOM 718 N N . GLU A 1 93 ? -0.699 7.013 46.399 1.00 43.75 93 GLU A N 1
ATOM 719 C CA . GLU A 1 93 ? -0.383 6.718 47.799 1.00 43.75 93 GLU A CA 1
ATOM 720 C C . GLU A 1 93 ? -0.682 7.987 48.612 1.00 43.75 93 GLU A C 1
ATOM 722 O O . GLU A 1 93 ? -0.106 9.046 48.342 1.00 43.75 93 GLU A O 1
ATOM 727 N N . GLU A 1 94 ? -1.647 7.874 49.529 1.00 52.44 94 GLU A N 1
ATOM 728 C CA . GLU A 1 94 ? -1.876 8.792 50.656 1.00 52.44 94 GLU A CA 1
ATOM 729 C C . GLU A 1 94 ? -0.990 8.409 51.848 1.00 52.44 94 GLU A C 1
ATOM 731 O O . GLU A 1 94 ? -0.778 7.190 52.058 1.00 52.44 94 GLU A O 1
#

pLDDT: mean 80.68, std 16.75, range [43.75, 97.0]

Foldseek 3Di:
DPPDDDCVVPDDPVVVVVVVVPDDDDDDDDDDPVPPPVPPVLVVLVVCQLVVHDLVVSCVVSVHDSVVSVVSLVVVPPSGPPDDPPPPPPPDDD

Sequence (94 aa):
MCVYSNAADVLPPDLLRKVQKHWRGLLYVPPPASVSTRNEGTDIIRSMILSGTPVSEIAAFAGITPRRVYQIARTLGPENPYHHPKVTEKVTEE